Protein AF-A0A2M8DNY5-F1 (afdb_monomer)

Mean predicted aligned error: 6.66 Å

pLDDT: mean 87.11, std 13.42, range [46.22, 98.31]

Nearest PDB structures (foldseek):
  7e1v-assembly1_G  TM=2.608E-01  e=6.539E+00  Mycolicibacterium smegmatis MC2 51
  6adq-assembly1_S  TM=2.688E-01  e=8.959E+00  Mycolicibacterium smegmatis MC2 51

Radius of gyration: 17.66 Å; Cα contacts (8 Å, |Δi|>4): 107; chains: 1; bounding box: 60×26×45 Å

Solvent-accessible surface area (backbone atoms only — not comparable to full-atom values): 7025 Å² total; per-residue (Å²): 137,88,79,85,77,74,77,80,73,81,69,76,55,71,67,58,46,54,50,52,51,52,52,49,56,52,48,50,54,54,60,59,68,51,70,81,84,76,78,82,53,62,70,73,58,34,52,51,51,51,51,52,48,41,20,51,55,30,22,52,46,18,49,39,44,35,74,65,48,93,52,62,68,70,60,23,52,53,48,14,45,50,56,40,51,54,46,38,53,50,49,46,57,54,29,54,74,39,80,91,44,82,59,50,78,64,54,46,52,41,27,47,51,13,28,48,50,38,49,57,71,67,72,114

Sequence (124 aa):
MAKNSTKNQRRLPVLVKWLSLILWPALIFYLSSIPELKSGLPLFWDLIFRKLAHITEYLILFFLWFQVLDLPFKRRLVLAFIFSLLYAVSDEYHQSFIFGREGCLRDVGFDSLGILAGYFIMNK

Foldseek 3Di:
DDDPPPPPPVQDPLVVLVVCLVVLLVVVLVVLLDADPDPVDDPVVSVVVVLVVLLQSLLVQLVSQLSNDPDDLVVSLVVSLVVSLVSLVVSLVSSVPHPNDDSDPVSSVSNNNSSVVNSVVSVD

Secondary structure (DSSP, 8-state):
----------PPPHHHHHHHHHHHHHHHHHHHTSS----SS-HHHHHHHHHHHHHHHHHHHHHHHHHH--S-HHHHHHHHHHHHHHHHHHHHHHHTTSTT----HHHHHHHHHHHHHHHHHH--

Structure (mmCIF, N/CA/C/O backbone):
data_AF-A0A2M8DNY5-F1
#
_entry.id   AF-A0A2M8DNY5-F1
#
loop_
_atom_site.group_PDB
_atom_site.id
_atom_site.type_symbol
_atom_site.label_atom_id
_atom_site.label_alt_id
_atom_site.label_comp_id
_atom_site.label_asym_id
_atom_site.label_entity_id
_atom_site.label_seq_id
_atom_site.pdbx_PDB_ins_code
_atom_site.Cartn_x
_atom_site.Cartn_y
_atom_site.Cartn_z
_atom_site.occupancy
_atom_site.B_iso_or_equiv
_atom_site.auth_seq_id
_atom_site.auth_comp_id
_atom_site.auth_asym_id
_atom_site.auth_atom_id
_atom_site.pdbx_PDB_model_num
ATOM 1 N N . MET A 1 1 ? -44.064 11.854 19.612 1.00 46.22 1 MET A N 1
ATOM 2 C CA . MET A 1 1 ? -44.226 10.967 18.437 1.00 46.22 1 MET A CA 1
ATOM 3 C C . MET A 1 1 ? -42.926 10.979 17.646 1.00 46.22 1 MET A C 1
ATOM 5 O O . MET A 1 1 ? -42.513 12.033 17.185 1.00 46.22 1 MET A O 1
ATOM 9 N N . ALA A 1 2 ? -42.234 9.841 17.607 1.00 55.19 2 ALA A N 1
ATOM 10 C CA . ALA A 1 2 ? -40.884 9.695 17.075 1.00 55.19 2 ALA A CA 1
ATOM 11 C C . ALA A 1 2 ? -40.859 9.574 15.541 1.00 55.19 2 ALA A C 1
ATOM 13 O O . ALA A 1 2 ? -41.640 8.822 14.964 1.00 55.19 2 ALA A O 1
ATOM 14 N N . LYS A 1 3 ? -39.888 10.229 14.899 1.00 46.62 3 LYS A N 1
ATOM 15 C CA . LYS A 1 3 ? -39.341 9.811 13.601 1.00 46.62 3 LYS A CA 1
ATOM 16 C C . LYS A 1 3 ? -37.822 9.732 13.735 1.00 46.62 3 LYS A C 1
ATOM 18 O O . LYS A 1 3 ? -37.099 10.656 13.379 1.00 46.62 3 LYS A O 1
ATOM 23 N N . ASN A 1 4 ? -37.346 8.611 14.276 1.00 48.34 4 ASN A N 1
ATOM 24 C CA . ASN A 1 4 ? -35.947 8.218 14.148 1.00 48.34 4 ASN A CA 1
ATOM 25 C C . ASN A 1 4 ? -35.692 7.882 12.677 1.00 48.34 4 ASN A C 1
ATOM 27 O O . ASN A 1 4 ? -35.959 6.778 12.214 1.00 48.34 4 ASN A O 1
ATOM 31 N N . SER A 1 5 ? -35.200 8.874 11.941 1.00 52.31 5 SER A N 1
ATOM 32 C CA . SER A 1 5 ? -34.594 8.710 10.625 1.00 52.31 5 SER A CA 1
ATOM 33 C C . SER A 1 5 ? -33.337 7.849 10.779 1.00 52.31 5 SER A C 1
ATOM 35 O O . SER A 1 5 ? -32.226 8.358 10.952 1.00 52.31 5 SER A O 1
ATOM 37 N N . THR A 1 6 ? -33.500 6.531 10.719 1.00 52.62 6 THR A N 1
ATOM 38 C CA . THR A 1 6 ? -32.401 5.589 10.519 1.00 52.62 6 THR A CA 1
ATOM 39 C C . THR A 1 6 ? -31.791 5.878 9.150 1.00 52.62 6 THR A C 1
ATOM 41 O O . THR A 1 6 ? -32.255 5.368 8.129 1.00 52.62 6 THR A O 1
ATOM 44 N N . LYS A 1 7 ? -30.765 6.737 9.109 1.00 51.19 7 LYS A N 1
ATOM 45 C CA . LYS A 1 7 ? -29.858 6.832 7.963 1.00 51.19 7 LYS A CA 1
ATOM 46 C C . LYS A 1 7 ? -29.323 5.425 7.731 1.00 51.19 7 LYS A C 1
ATOM 48 O O . LYS A 1 7 ? -28.469 4.954 8.477 1.00 51.19 7 LYS A O 1
ATOM 53 N N . ASN A 1 8 ? -29.867 4.752 6.724 1.00 47.22 8 ASN A N 1
ATOM 54 C CA . ASN A 1 8 ? -29.409 3.457 6.257 1.00 47.22 8 ASN A CA 1
ATOM 55 C C . ASN A 1 8 ? -28.023 3.658 5.624 1.00 47.22 8 ASN A C 1
ATOM 57 O O . ASN A 1 8 ? -27.888 3.808 4.411 1.00 47.22 8 ASN A O 1
ATOM 61 N N . GLN A 1 9 ? -26.993 3.786 6.464 1.00 60.84 9 GLN A N 1
ATOM 62 C CA . GLN A 1 9 ? -25.606 3.760 6.027 1.00 60.84 9 GLN A CA 1
ATOM 63 C C . GLN A 1 9 ? -25.377 2.360 5.469 1.00 60.84 9 GLN A C 1
ATOM 65 O O . GLN A 1 9 ? -25.197 1.417 6.237 1.00 60.84 9 GLN A O 1
ATOM 70 N N . ARG A 1 10 ? -25.433 2.216 4.140 1.00 65.25 10 ARG A N 1
ATOM 71 C CA . ARG A 1 10 ? -25.117 0.964 3.449 1.00 65.25 10 ARG A CA 1
ATOM 72 C C . ARG A 1 10 ? -23.651 0.630 3.714 1.00 65.25 10 ARG A C 1
ATOM 74 O O . ARG A 1 10 ? -22.767 1.011 2.953 1.00 65.25 10 ARG A O 1
ATOM 81 N N . ARG A 1 11 ? -23.374 -0.029 4.839 1.00 74.69 11 ARG A N 1
ATOM 82 C CA . ARG A 1 11 ? -22.060 -0.601 5.112 1.00 74.69 11 ARG A CA 1
ATOM 83 C C . ARG A 1 11 ? -21.863 -1.717 4.097 1.00 74.69 11 ARG A C 1
ATOM 85 O O . ARG A 1 11 ? -22.718 -2.592 3.982 1.00 74.69 11 ARG A O 1
ATOM 92 N N . LEU A 1 12 ? -20.767 -1.659 3.343 1.00 77.75 12 LEU A N 1
ATOM 93 C CA . LEU A 1 12 ? -20.409 -2.744 2.435 1.00 77.75 12 LEU A CA 1
ATOM 94 C C . LEU A 1 12 ? -20.352 -4.066 3.220 1.00 77.75 12 LEU A C 1
ATOM 96 O O . LEU A 1 12 ? -19.832 -4.063 4.346 1.00 77.75 12 LEU A O 1
ATOM 100 N N . PRO A 1 13 ? -20.859 -5.178 2.654 1.00 88.31 13 PRO A N 1
ATOM 101 C CA . PRO A 1 13 ? -20.753 -6.485 3.285 1.00 88.31 13 PRO A CA 1
ATOM 102 C C . PRO A 1 13 ? -19.292 -6.808 3.599 1.00 88.31 13 PRO A C 1
ATOM 104 O O . PRO A 1 13 ? -18.402 -6.496 2.808 1.00 88.31 13 PRO A O 1
ATOM 107 N N . VAL A 1 14 ? -19.039 -7.463 4.735 1.00 89.00 14 VAL A N 1
ATOM 108 C CA . VAL A 1 14 ? -17.682 -7.856 5.158 1.00 89.00 14 VAL A CA 1
ATOM 109 C C . VAL A 1 14 ? -16.969 -8.631 4.047 1.00 89.00 14 VAL A C 1
ATOM 111 O O . VAL A 1 14 ? -15.831 -8.310 3.719 1.00 89.00 14 VAL A O 1
ATOM 114 N N . LEU A 1 15 ? -17.679 -9.558 3.395 1.00 91.06 15 LEU A N 1
ATOM 115 C CA . LEU A 1 15 ? -17.174 -10.326 2.258 1.00 91.06 15 LEU A CA 1
ATOM 116 C C . LEU A 1 15 ? -16.647 -9.435 1.123 1.00 91.06 15 LEU A C 1
ATOM 118 O O . LEU A 1 15 ? -15.573 -9.696 0.599 1.00 91.06 15 LEU A O 1
ATOM 122 N N . VAL A 1 16 ? -17.366 -8.363 0.776 1.00 92.62 16 VAL A N 1
ATOM 123 C CA . VAL A 1 16 ? -16.959 -7.452 -0.305 1.00 92.62 16 VAL A CA 1
ATOM 124 C C . VAL A 1 16 ? -15.643 -6.763 0.038 1.00 92.62 16 VAL A C 1
ATOM 126 O O . VAL A 1 16 ? -14.780 -6.658 -0.821 1.00 92.62 16 VAL A O 1
ATOM 129 N N . LYS A 1 17 ? -15.445 -6.355 1.296 1.00 92.00 17 LYS A N 1
ATOM 130 C CA . LYS A 1 17 ? -14.191 -5.716 1.720 1.00 92.00 17 LYS A CA 1
ATOM 131 C C . LYS A 1 17 ? -12.994 -6.655 1.596 1.00 92.00 17 LYS A C 1
ATOM 133 O O . LYS A 1 17 ? -11.951 -6.250 1.094 1.00 92.00 17 LYS A O 1
ATOM 138 N N . TRP A 1 18 ? -13.153 -7.899 2.045 1.00 93.12 18 TRP A N 1
ATOM 139 C CA . TRP A 1 18 ? -12.104 -8.913 1.937 1.00 93.12 18 TRP A CA 1
ATOM 140 C C . TRP A 1 18 ? -11.823 -9.282 0.482 1.00 93.12 18 TRP A C 1
ATOM 142 O O . TRP A 1 18 ? -10.663 -9.377 0.101 1.00 93.12 18 TRP A O 1
ATOM 152 N N . LEU A 1 19 ? -12.861 -9.409 -0.350 1.00 95.31 19 LEU A N 1
ATOM 153 C CA . LEU A 1 19 ? -12.692 -9.619 -1.787 1.00 95.31 19 LEU A CA 1
ATOM 154 C C . LEU A 1 19 ? -11.926 -8.462 -2.433 1.00 95.31 19 LEU A C 1
ATOM 156 O O . LEU A 1 19 ? -10.954 -8.714 -3.135 1.00 95.31 19 LEU A O 1
ATOM 160 N N . SER A 1 20 ? -12.294 -7.206 -2.160 1.00 95.44 20 SER A N 1
ATOM 161 C CA . SER A 1 20 ? -11.550 -6.040 -2.654 1.00 95.44 20 SER A CA 1
ATOM 162 C C . SER A 1 20 ? -10.084 -6.070 -2.217 1.00 95.44 20 SER A C 1
ATOM 164 O O . SER A 1 20 ? -9.206 -5.809 -3.034 1.00 95.44 20 SER A O 1
ATOM 166 N N . LEU A 1 21 ? -9.813 -6.423 -0.955 1.00 94.75 21 LEU A N 1
ATOM 167 C CA . LEU A 1 21 ? -8.452 -6.526 -0.427 1.00 94.75 21 LEU A CA 1
ATOM 168 C C . LEU A 1 21 ? -7.643 -7.656 -1.065 1.00 94.75 21 LEU A C 1
ATOM 170 O O . LEU A 1 21 ? -6.432 -7.555 -1.094 1.00 94.75 21 LEU A O 1
ATOM 174 N N . ILE A 1 22 ? -8.265 -8.728 -1.549 1.00 95.81 22 ILE A N 1
ATOM 175 C CA . ILE A 1 22 ? -7.544 -9.821 -2.217 1.00 95.81 22 ILE A CA 1
ATOM 176 C C . ILE A 1 22 ? -7.327 -9.491 -3.695 1.00 95.81 22 ILE A C 1
ATOM 178 O O . ILE A 1 22 ? -6.234 -9.677 -4.225 1.00 95.81 22 ILE A O 1
ATOM 182 N N . LEU A 1 23 ? -8.362 -8.975 -4.359 1.00 97.25 23 LEU A N 1
ATOM 183 C CA . LEU A 1 23 ? -8.331 -8.683 -5.789 1.00 97.25 23 LEU A CA 1
ATOM 184 C C . LEU A 1 23 ? -7.372 -7.541 -6.128 1.00 97.25 23 LEU A C 1
ATOM 186 O O . LEU A 1 23 ? -6.718 -7.594 -7.163 1.00 97.25 23 LEU A O 1
ATOM 190 N N . TRP A 1 24 ? -7.276 -6.518 -5.276 1.00 97.75 24 TRP A N 1
ATOM 191 C CA . TRP A 1 24 ? -6.456 -5.344 -5.575 1.00 97.75 24 TRP A CA 1
ATOM 192 C C . TRP A 1 24 ? -4.943 -5.619 -5.546 1.00 97.75 24 TRP A C 1
ATOM 194 O O . TRP A 1 24 ? -4.286 -5.333 -6.541 1.00 97.75 24 TRP A O 1
ATOM 204 N N . PRO A 1 25 ? -4.365 -6.243 -4.502 1.00 96.31 25 PRO A N 1
ATOM 205 C CA . PRO A 1 25 ? -2.983 -6.707 -4.548 1.00 96.31 25 PRO A CA 1
ATOM 206 C C . PRO A 1 25 ? -2.758 -7.713 -5.679 1.00 96.31 25 PRO A C 1
ATOM 208 O O . PRO A 1 25 ? -1.764 -7.622 -6.380 1.00 96.31 25 PRO A O 1
ATOM 211 N N . ALA A 1 26 ? -3.686 -8.643 -5.929 1.00 96.31 26 ALA A N 1
ATOM 212 C CA . ALA A 1 26 ? -3.535 -9.570 -7.054 1.00 96.31 26 ALA A CA 1
ATOM 213 C C . ALA A 1 26 ? -3.422 -8.835 -8.404 1.00 96.31 26 ALA A C 1
ATOM 215 O O . ALA A 1 26 ? -2.623 -9.229 -9.252 1.00 96.31 26 ALA A O 1
ATOM 216 N N . LEU A 1 27 ? -4.181 -7.749 -8.585 1.00 96.06 27 LEU A N 1
ATOM 217 C CA . LEU A 1 27 ? -4.076 -6.875 -9.751 1.00 96.06 27 LEU A CA 1
ATOM 218 C C . LEU A 1 27 ? -2.711 -6.177 -9.816 1.00 96.06 27 LEU A C 1
ATOM 220 O O . LEU A 1 27 ? -2.084 -6.231 -10.870 1.00 96.06 27 LEU A O 1
ATOM 224 N N . ILE A 1 28 ? -2.247 -5.571 -8.716 1.00 94.75 28 ILE A N 1
ATOM 225 C CA . ILE A 1 28 ? -0.925 -4.918 -8.652 1.00 94.75 28 ILE A CA 1
ATOM 226 C C . ILE A 1 28 ? 0.163 -5.926 -9.035 1.00 94.75 28 ILE A C 1
ATOM 228 O O . ILE A 1 28 ? 0.908 -5.693 -9.978 1.00 94.75 28 ILE A O 1
ATOM 232 N N . PHE A 1 29 ? 0.178 -7.096 -8.396 1.00 93.31 29 PHE A N 1
ATOM 233 C CA . PHE A 1 29 ? 1.142 -8.161 -8.672 1.00 93.31 29 PHE A CA 1
ATOM 234 C C . PHE A 1 29 ? 1.143 -8.592 -10.146 1.00 93.31 29 PHE A C 1
ATOM 236 O O . PHE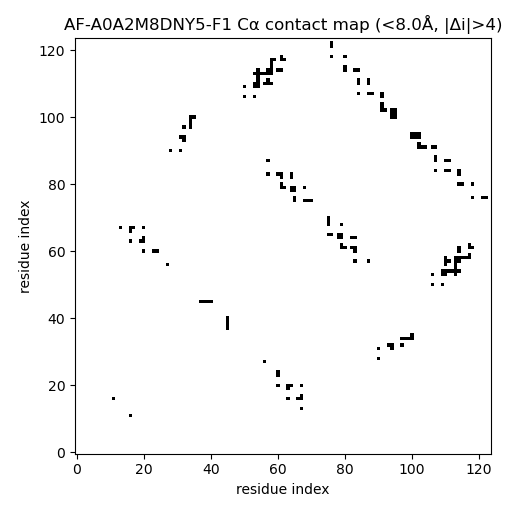 A 1 29 ? 2.199 -8.761 -10.759 1.00 93.31 29 PHE A O 1
ATOM 243 N N . TYR A 1 30 ? -0.044 -8.766 -10.735 1.00 93.12 30 TYR A N 1
ATOM 244 C CA . TYR A 1 30 ? -0.182 -9.122 -12.145 1.00 93.12 30 TYR A CA 1
ATOM 245 C C . TYR A 1 30 ? 0.381 -8.032 -13.066 1.00 93.12 30 TYR A C 1
ATOM 247 O O . TYR A 1 30 ? 1.152 -8.345 -13.969 1.00 93.12 30 TYR A O 1
ATOM 255 N N . LEU A 1 31 ? 0.047 -6.760 -12.830 1.00 91.19 31 LEU A N 1
ATOM 256 C CA . LEU A 1 31 ? 0.571 -5.639 -13.619 1.00 91.19 31 LEU A CA 1
ATOM 257 C C . LEU A 1 31 ? 2.090 -5.501 -13.460 1.00 91.19 31 LEU A C 1
ATOM 259 O O . LEU A 1 31 ? 2.804 -5.296 -14.445 1.00 91.19 31 LEU A O 1
ATOM 263 N N . SER A 1 32 ? 2.596 -5.693 -12.244 1.00 88.50 32 SER A N 1
ATOM 264 C CA . SER A 1 32 ? 4.024 -5.698 -11.937 1.00 88.50 32 SER A CA 1
ATOM 265 C C . SER A 1 32 ? 4.768 -6.854 -12.604 1.00 88.50 32 SER A C 1
ATOM 267 O O . SER A 1 32 ? 5.934 -6.685 -12.950 1.00 88.50 32 SER A O 1
ATOM 269 N N . SER A 1 33 ? 4.092 -7.978 -12.880 1.00 89.12 33 SER A N 1
ATOM 270 C CA . SER A 1 33 ? 4.647 -9.136 -13.604 1.00 89.12 33 SER A CA 1
ATOM 271 C C . SER A 1 33 ? 4.941 -8.862 -15.085 1.00 89.12 33 SER A C 1
ATOM 273 O O . SER A 1 33 ? 5.661 -9.634 -15.719 1.00 89.12 33 SER A O 1
ATOM 275 N N . ILE A 1 34 ? 4.386 -7.795 -15.667 1.00 87.19 34 ILE A N 1
ATOM 276 C CA . ILE A 1 34 ? 4.521 -7.502 -17.098 1.00 87.19 34 ILE A CA 1
ATOM 277 C C . ILE A 1 34 ? 5.789 -6.655 -17.332 1.00 87.19 34 ILE A C 1
ATOM 279 O O . ILE A 1 34 ? 5.892 -5.547 -16.793 1.00 87.19 34 ILE A O 1
ATOM 283 N N . PRO A 1 35 ? 6.769 -7.119 -18.132 1.00 75.19 35 PRO A N 1
ATOM 284 C CA . PRO A 1 35 ? 7.916 -6.304 -18.529 1.00 75.19 35 PRO A CA 1
ATOM 285 C C . PRO A 1 35 ? 7.472 -5.189 -19.488 1.00 75.19 35 PRO A C 1
ATOM 287 O O . PRO A 1 35 ? 6.753 -5.454 -20.446 1.00 75.19 35 PRO A O 1
ATOM 290 N N . GLU A 1 36 ? 7.913 -3.950 -19.244 1.00 67.69 36 GLU A N 1
ATOM 291 C CA . GLU A 1 36 ? 7.673 -2.777 -20.107 1.00 67.69 36 GLU A CA 1
ATOM 292 C C . GLU A 1 36 ? 6.210 -2.554 -20.547 1.00 67.69 36 GLU A C 1
ATOM 294 O O . GLU A 1 36 ? 5.854 -2.700 -21.719 1.00 67.69 36 GLU A O 1
ATOM 299 N N . LEU A 1 37 ? 5.362 -2.083 -19.628 1.00 65.44 37 LEU A N 1
ATOM 300 C CA . LEU A 1 37 ? 4.048 -1.550 -19.992 1.00 65.44 37 LEU A CA 1
ATOM 301 C C . LEU A 1 37 ? 4.218 -0.226 -20.773 1.00 65.44 37 LEU A C 1
ATOM 303 O O . LEU A 1 37 ? 4.251 0.851 -20.183 1.00 65.44 37 LEU A O 1
ATOM 307 N N . LYS A 1 38 ? 4.384 -0.293 -22.100 1.00 68.44 38 LYS A N 1
ATOM 308 C CA . LYS A 1 38 ? 4.519 0.903 -22.950 1.00 68.44 38 LYS A CA 1
ATOM 309 C C . LY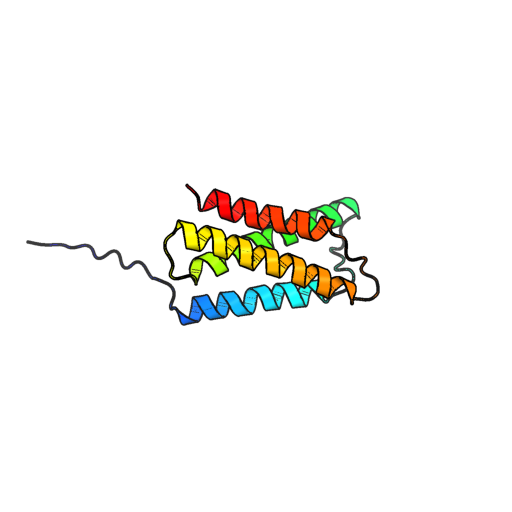S A 1 38 ? 3.159 1.571 -23.100 1.00 68.44 38 LYS A C 1
ATOM 311 O O . LYS A 1 38 ? 2.284 1.048 -23.785 1.00 68.44 38 LYS A O 1
ATOM 316 N N . SER A 1 39 ? 2.995 2.754 -22.512 1.00 72.62 39 SER A N 1
ATOM 317 C CA . SER A 1 39 ? 1.764 3.552 -22.645 1.00 72.62 39 SER A CA 1
ATOM 318 C C . SER A 1 39 ? 1.571 4.165 -24.041 1.00 72.62 39 SER A C 1
ATOM 320 O O . SER A 1 39 ? 0.538 4.770 -24.316 1.00 72.62 39 SER A O 1
ATOM 322 N N . GLY A 1 40 ? 2.570 4.040 -24.926 1.00 78.62 40 GLY A N 1
ATOM 323 C CA . GLY A 1 40 ? 2.598 4.703 -26.233 1.00 78.62 40 GLY A CA 1
ATOM 324 C C . GLY A 1 40 ? 2.937 6.198 -26.160 1.00 78.62 40 GLY A C 1
ATOM 325 O O . GLY A 1 40 ? 2.950 6.871 -27.189 1.00 78.62 40 GLY A O 1
ATOM 326 N N . LEU A 1 41 ? 3.224 6.723 -24.963 1.00 84.31 41 LEU A N 1
ATOM 327 C CA . LEU A 1 41 ? 3.632 8.108 -24.741 1.00 84.31 41 LEU A CA 1
ATOM 328 C C . LEU A 1 41 ? 5.141 8.308 -24.971 1.00 84.31 41 LEU A C 1
ATOM 330 O O . LEU A 1 41 ? 5.921 7.355 -24.886 1.00 84.31 41 LEU A O 1
ATOM 334 N N . PRO A 1 42 ? 5.593 9.558 -25.201 1.00 89.50 42 PRO A N 1
ATOM 335 C CA . PRO A 1 42 ? 7.012 9.892 -25.131 1.00 89.50 42 PRO A CA 1
ATOM 336 C C . PRO A 1 42 ? 7.600 9.501 -23.770 1.00 89.50 42 PRO A C 1
ATOM 338 O O . PRO A 1 42 ? 6.935 9.665 -22.747 1.00 89.50 42 PRO A O 1
ATOM 341 N N . LEU A 1 43 ? 8.865 9.061 -23.750 1.00 85.31 43 LEU A N 1
ATOM 342 C CA . LEU A 1 43 ? 9.548 8.496 -22.574 1.00 85.31 43 LEU A CA 1
ATOM 343 C C . LEU A 1 43 ? 9.309 9.280 -21.272 1.00 85.31 43 LEU A C 1
ATOM 345 O O . LEU A 1 43 ? 9.007 8.696 -20.239 1.00 85.31 43 LEU A O 1
ATOM 349 N N . PHE A 1 44 ? 9.414 10.610 -21.319 1.00 87.38 44 PHE A N 1
ATOM 350 C CA . PHE A 1 44 ? 9.204 11.464 -20.147 1.00 87.38 44 PHE A CA 1
ATOM 351 C C . PHE A 1 44 ? 7.783 11.349 -19.567 1.00 87.38 44 PHE A C 1
ATOM 353 O O . PHE A 1 44 ? 7.610 11.232 -18.355 1.00 87.38 44 PHE A O 1
ATOM 360 N N . TRP A 1 45 ? 6.768 11.352 -20.431 1.00 88.25 45 TRP A N 1
ATOM 361 C CA . TRP A 1 45 ? 5.367 11.246 -2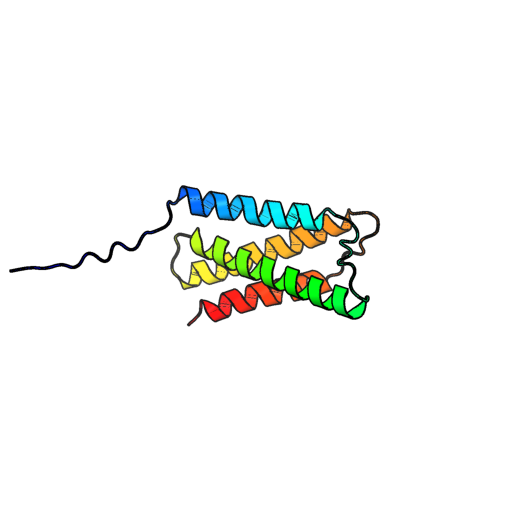0.027 1.00 88.25 45 TRP A CA 1
ATOM 362 C C . TRP A 1 45 ? 4.999 9.831 -19.587 1.00 88.25 45 TRP A C 1
ATOM 364 O O . TRP A 1 45 ? 4.242 9.684 -18.630 1.00 88.25 45 TRP A O 1
ATOM 374 N N . ASP A 1 46 ? 5.575 8.807 -20.221 1.00 86.31 46 ASP A N 1
ATOM 375 C CA . ASP A 1 46 ? 5.427 7.410 -19.794 1.00 86.31 46 ASP A CA 1
ATOM 376 C C . ASP A 1 46 ? 5.948 7.212 -18.362 1.00 86.31 46 ASP A C 1
ATOM 378 O O . ASP A 1 46 ? 5.247 6.664 -17.510 1.00 86.31 46 ASP A O 1
ATOM 382 N N . LEU A 1 47 ? 7.127 7.762 -18.052 1.00 83.81 47 LEU A N 1
ATOM 383 C CA . LEU A 1 47 ? 7.699 7.706 -16.706 1.00 83.81 47 LEU A CA 1
ATOM 384 C C . LEU A 1 47 ? 6.794 8.380 -15.669 1.00 83.81 47 LEU A C 1
ATOM 386 O O . LEU A 1 47 ? 6.529 7.786 -14.625 1.00 83.81 47 LEU A O 1
ATOM 390 N N . ILE A 1 48 ? 6.291 9.587 -15.949 1.00 88.38 48 ILE A N 1
ATOM 391 C CA . ILE A 1 48 ? 5.370 10.290 -15.038 1.00 88.38 48 ILE A CA 1
ATOM 392 C C . ILE A 1 48 ? 4.097 9.473 -14.823 1.00 88.38 48 ILE A C 1
ATOM 394 O O . ILE A 1 48 ? 3.679 9.281 -13.681 1.00 88.38 48 ILE A O 1
ATOM 398 N N . PHE A 1 49 ? 3.494 8.978 -15.905 1.00 89.00 49 PHE A N 1
ATOM 399 C CA . PHE A 1 49 ? 2.261 8.202 -15.838 1.00 89.00 49 PHE A CA 1
ATOM 400 C C . PHE A 1 49 ? 2.436 6.955 -14.970 1.00 89.00 49 PHE A C 1
ATOM 402 O O . PHE A 1 49 ? 1.629 6.709 -14.075 1.00 89.00 49 PHE A O 1
ATOM 409 N N . ARG A 1 50 ? 3.539 6.224 -15.157 1.00 86.31 50 ARG A N 1
ATOM 410 C CA . ARG A 1 50 ? 3.868 5.052 -14.339 1.00 86.31 50 ARG A CA 1
ATOM 411 C C . ARG A 1 50 ? 4.025 5.413 -12.864 1.00 86.31 50 ARG A C 1
ATOM 413 O O . ARG A 1 50 ? 3.432 4.748 -12.023 1.00 86.31 50 ARG A O 1
ATOM 420 N N . LYS A 1 51 ? 4.745 6.489 -12.525 1.00 88.56 51 LYS A N 1
ATOM 421 C CA . LYS A 1 51 ? 4.883 6.914 -11.116 1.00 88.56 51 LYS A CA 1
ATOM 422 C C . LYS A 1 51 ? 3.543 7.286 -10.482 1.00 88.56 51 LYS A C 1
ATOM 424 O O . LYS A 1 51 ? 3.311 6.958 -9.323 1.00 88.56 51 LYS A O 1
ATOM 429 N N . LEU A 1 52 ? 2.654 7.940 -11.227 1.00 91.69 52 LEU A N 1
ATOM 430 C CA . LEU A 1 52 ? 1.310 8.264 -10.743 1.00 91.69 52 LEU A CA 1
ATOM 431 C C . LEU A 1 52 ? 0.435 7.018 -10.563 1.00 91.69 52 LEU A C 1
ATOM 433 O O . LEU A 1 52 ? -0.336 6.968 -9.603 1.00 91.69 52 LEU A O 1
ATOM 437 N N . ALA A 1 53 ? 0.559 6.022 -11.443 1.00 91.50 53 ALA A N 1
ATOM 438 C CA . ALA A 1 53 ? -0.132 4.743 -11.300 1.00 91.50 53 ALA A CA 1
ATOM 439 C C . ALA A 1 53 ? 0.277 4.048 -9.993 1.00 91.50 53 ALA A C 1
ATOM 441 O O . ALA A 1 53 ? -0.590 3.799 -9.161 1.00 91.50 53 ALA A O 1
ATOM 442 N N . HIS A 1 54 ? 1.582 3.901 -9.751 1.00 91.94 54 HIS A N 1
ATOM 443 C CA . HIS A 1 54 ? 2.141 3.362 -8.506 1.00 91.94 54 HIS A CA 1
ATOM 444 C C . HIS A 1 54 ? 1.623 4.104 -7.259 1.00 91.94 54 HIS A C 1
ATOM 446 O O . HIS A 1 54 ? 1.013 3.512 -6.369 1.00 91.94 54 HIS A O 1
ATOM 452 N N . ILE A 1 55 ? 1.728 5.438 -7.223 1.00 94.88 55 ILE A N 1
ATOM 453 C CA . ILE A 1 55 ? 1.182 6.241 -6.110 1.00 94.88 55 ILE A CA 1
ATOM 454 C C . ILE A 1 55 ? -0.313 5.941 -5.885 1.00 94.88 55 ILE A C 1
ATOM 456 O O . ILE A 1 55 ? -0.764 5.824 -4.744 1.00 94.88 55 ILE A O 1
ATOM 460 N N . THR A 1 56 ? -1.092 5.811 -6.959 1.00 96.19 56 THR A N 1
ATOM 461 C CA . THR A 1 56 ? -2.540 5.568 -6.885 1.00 96.19 56 THR A CA 1
ATOM 462 C C . THR A 1 56 ? -2.865 4.150 -6.409 1.00 96.19 56 THR A C 1
ATOM 464 O O . THR A 1 56 ? -3.742 3.972 -5.560 1.00 96.19 56 THR A O 1
ATOM 467 N N . GLU A 1 57 ? -2.154 3.142 -6.909 1.00 95.94 57 GLU A N 1
ATOM 468 C CA . GLU A 1 57 ? -2.312 1.732 -6.540 1.00 95.94 57 GLU A CA 1
ATOM 469 C C . GLU A 1 57 ? -2.115 1.525 -5.040 1.00 95.94 57 GLU A C 1
ATOM 471 O O . GLU A 1 57 ? -2.968 0.923 -4.375 1.00 95.94 57 GLU A O 1
ATOM 476 N N . TYR A 1 58 ? -1.042 2.097 -4.495 1.00 97.31 58 TYR A N 1
ATOM 477 C CA . TYR A 1 58 ? -0.692 1.966 -3.085 1.00 97.31 58 TYR A CA 1
ATOM 478 C C . TYR A 1 58 ? -1.526 2.860 -2.162 1.00 97.31 58 TYR A C 1
ATOM 480 O O . TYR A 1 58 ? -1.801 2.479 -1.021 1.00 97.31 58 TYR A O 1
ATOM 488 N N . LEU A 1 59 ? -2.021 4.000 -2.655 1.00 97.75 59 LEU A N 1
ATOM 489 C CA . LEU A 1 59 ? -3.045 4.789 -1.965 1.00 97.75 59 LEU A CA 1
ATOM 490 C C . LEU A 1 59 ? -4.337 3.977 -1.777 1.00 97.75 59 LEU A C 1
ATOM 492 O O . LEU A 1 59 ? -4.899 3.934 -0.679 1.00 97.75 59 LEU A O 1
ATOM 496 N N . ILE A 1 60 ? -4.810 3.310 -2.835 1.00 97.94 60 ILE A N 1
ATOM 497 C CA . ILE A 1 60 ? -6.009 2.462 -2.776 1.00 97.94 60 ILE A CA 1
ATOM 498 C C . ILE A 1 60 ? -5.765 1.267 -1.854 1.00 97.94 60 ILE A C 1
ATOM 500 O O . ILE A 1 60 ? -6.609 0.978 -1.001 1.00 97.94 60 ILE A O 1
ATOM 504 N N . LEU A 1 61 ? -4.603 0.619 -1.956 1.00 98.12 61 LEU A N 1
ATOM 505 C CA . LEU A 1 61 ? -4.232 -0.497 -1.088 1.00 98.12 61 LEU A CA 1
ATOM 506 C C . LEU A 1 61 ? -4.262 -0.106 0.397 1.00 98.12 61 LEU A C 1
ATOM 508 O O . LEU A 1 61 ? -4.839 -0.835 1.209 1.00 98.12 61 LEU A O 1
ATOM 512 N N . PHE A 1 62 ? -3.738 1.073 0.747 1.00 98.31 62 PHE A N 1
ATOM 513 C CA . PHE A 1 62 ? -3.827 1.610 2.105 1.00 98.31 62 PHE A CA 1
ATOM 514 C C . PHE A 1 62 ? -5.280 1.731 2.577 1.00 98.31 62 PHE A C 1
ATOM 516 O O . PHE A 1 62 ? -5.615 1.286 3.679 1.00 98.31 62 PHE A O 1
ATOM 523 N N . PHE A 1 63 ? -6.172 2.292 1.755 1.00 97.62 63 PHE A N 1
ATOM 524 C CA . PHE A 1 63 ? -7.586 2.408 2.115 1.00 97.62 63 PHE A CA 1
ATOM 525 C C . PHE A 1 63 ? -8.268 1.050 2.268 1.00 97.62 63 PHE A C 1
ATOM 527 O O . PHE A 1 63 ? -9.114 0.904 3.151 1.00 97.62 63 PHE A O 1
ATOM 534 N N . LEU A 1 64 ? -7.918 0.057 1.452 1.00 97.44 64 LEU A N 1
ATOM 535 C CA . LEU A 1 64 ? -8.472 -1.293 1.556 1.00 97.44 64 LEU A CA 1
ATOM 536 C C . LEU A 1 64 ? -8.037 -1.973 2.854 1.00 97.44 64 LEU A C 1
ATOM 538 O O . LEU A 1 64 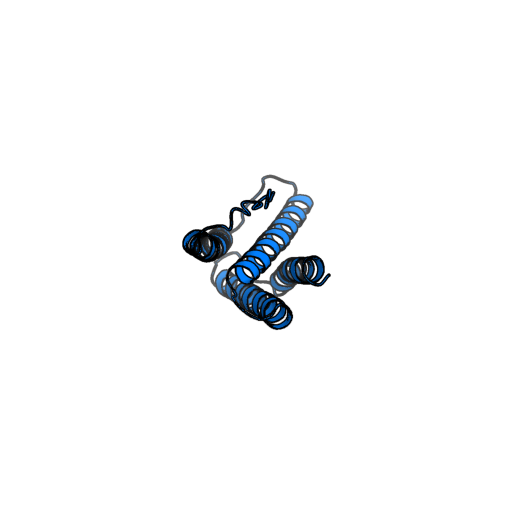? -8.896 -2.460 3.595 1.00 97.44 64 LEU A O 1
ATOM 542 N N . TRP A 1 65 ? -6.743 -1.919 3.187 1.00 97.94 65 TRP A N 1
ATOM 543 C CA . TRP A 1 65 ? -6.237 -2.390 4.477 1.00 97.94 65 TRP A CA 1
ATOM 544 C C . TRP A 1 65 ? -6.901 -1.671 5.635 1.00 97.94 65 TRP A C 1
ATOM 546 O O . TRP A 1 65 ? -7.347 -2.308 6.588 1.00 97.94 65 TRP A O 1
ATOM 556 N N . PHE A 1 66 ? -7.035 -0.348 5.539 1.00 96.38 66 PHE A N 1
ATOM 557 C CA . PHE A 1 66 ? -7.788 0.400 6.523 1.00 96.38 66 PHE A CA 1
ATOM 558 C C . PHE A 1 66 ? -9.195 -0.195 6.613 1.00 96.38 66 PHE A C 1
ATOM 560 O O . PHE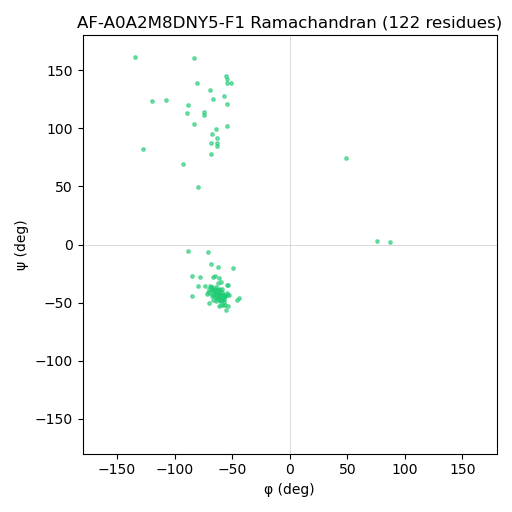 A 1 66 ? -9.571 -0.666 7.673 1.00 96.38 66 PHE A O 1
ATOM 567 N N . GLN A 1 67 ? -9.973 -0.294 5.537 1.00 94.50 67 GLN A N 1
ATOM 568 C CA . GLN A 1 67 ? -11.374 -0.745 5.550 1.00 94.50 67 GLN A CA 1
ATOM 569 C C . GLN A 1 67 ? -11.656 -2.105 6.215 1.00 94.50 67 GLN A C 1
ATOM 571 O O . GLN A 1 67 ? -12.728 -2.232 6.831 1.00 94.50 67 GLN A O 1
ATOM 576 N N . VAL A 1 68 ? -10.744 -3.076 6.104 1.00 95.12 68 VAL A N 1
ATOM 577 C CA . VAL A 1 68 ? -10.904 -4.429 6.675 1.00 95.12 68 VAL A CA 1
ATOM 578 C C . VAL A 1 68 ? -10.477 -4.549 8.137 1.00 95.12 68 VAL A C 1
ATOM 580 O O . VAL A 1 68 ? -11.008 -5.398 8.848 1.00 95.12 68 VAL A O 1
ATOM 583 N N . LEU A 1 69 ? -9.551 -3.708 8.602 1.00 94.56 69 LEU A N 1
ATOM 584 C CA . LEU A 1 69 ? -9.001 -3.805 9.950 1.00 94.56 69 LEU A CA 1
ATOM 585 C C . LEU A 1 69 ? -10.012 -3.308 10.990 1.00 94.56 69 LEU A C 1
ATOM 587 O O . LEU A 1 69 ? -10.329 -2.116 11.053 1.00 94.56 69 LEU A O 1
ATOM 591 N N . ASP A 1 70 ? -10.480 -4.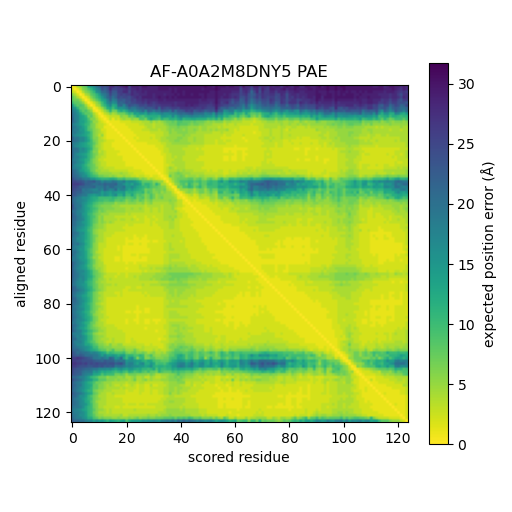226 11.835 1.00 93.50 70 ASP A N 1
ATOM 592 C CA . ASP A 1 70 ? -11.390 -3.940 12.946 1.00 93.50 70 ASP A CA 1
ATOM 593 C C . ASP A 1 70 ? -10.608 -3.673 14.239 1.00 93.50 70 ASP A C 1
ATOM 595 O O . ASP A 1 70 ? -10.538 -4.482 15.162 1.00 93.50 70 ASP A O 1
ATOM 599 N N . LEU A 1 71 ? -9.907 -2.538 14.253 1.00 95.56 71 LEU A N 1
ATOM 600 C CA . LEU A 1 71 ? -9.025 -2.116 15.339 1.00 95.56 71 LEU A CA 1
ATOM 601 C C . LEU A 1 71 ? -9.261 -0.641 15.688 1.00 95.56 71 LEU A C 1
ATOM 603 O O . LEU A 1 71 ? -9.772 0.118 14.856 1.00 95.56 71 LEU A O 1
ATOM 607 N N . PRO A 1 72 ? -8.834 -0.190 16.887 1.00 96.81 72 PRO A N 1
ATOM 608 C CA . PRO A 1 72 ? -8.848 1.224 17.236 1.00 96.81 72 PRO A CA 1
ATOM 609 C C . PRO A 1 72 ? -8.173 2.070 16.156 1.00 96.81 72 PRO A C 1
ATOM 611 O O . PRO A 1 72 ? -7.117 1.699 15.643 1.00 96.81 72 PRO A O 1
ATOM 614 N N . PHE A 1 73 ? -8.757 3.227 15.851 1.00 95.06 73 PHE A N 1
ATOM 615 C CA . PHE A 1 73 ? -8.403 4.066 14.704 1.00 95.06 73 PHE A CA 1
ATOM 616 C C . PHE A 1 73 ? -6.892 4.276 14.499 1.00 95.06 73 PHE A C 1
ATOM 618 O O . PHE A 1 73 ? -6.378 4.046 13.408 1.00 95.06 73 PHE A O 1
ATOM 625 N N . LYS A 1 74 ? -6.151 4.624 15.561 1.00 95.19 74 LYS A N 1
ATOM 626 C CA . LYS A 1 74 ? -4.690 4.806 15.486 1.00 95.19 74 LYS A CA 1
ATOM 627 C C . LYS A 1 74 ? -3.944 3.516 15.127 1.00 95.19 74 LYS A C 1
ATOM 629 O O . LYS A 1 74 ? -3.045 3.541 14.296 1.00 95.19 74 LYS A O 1
ATOM 634 N N . ARG A 1 75 ? -4.326 2.378 15.721 1.00 96.25 75 ARG A N 1
ATOM 635 C CA . ARG A 1 75 ? -3.722 1.068 15.406 1.00 96.25 75 ARG A CA 1
ATOM 636 C C . ARG A 1 75 ? -4.036 0.656 13.972 1.00 96.25 75 ARG A C 1
ATOM 638 O O . ARG A 1 75 ? -3.168 0.148 13.277 1.00 96.25 75 ARG A O 1
ATOM 645 N N . ARG A 1 76 ? -5.263 0.923 13.531 1.00 96.12 76 ARG A N 1
ATOM 646 C CA . ARG A 1 76 ? -5.739 0.684 12.170 1.00 96.12 76 ARG A CA 1
ATOM 647 C C . ARG A 1 76 ? -4.941 1.475 11.129 1.00 96.12 76 ARG A C 1
ATOM 649 O O . ARG A 1 76 ? -4.518 0.886 10.144 1.00 96.12 76 ARG A O 1
ATOM 656 N N . LEU A 1 77 ? -4.692 2.766 11.373 1.00 96.88 77 LEU A N 1
ATOM 657 C CA . LEU A 1 77 ? -3.834 3.610 10.529 1.00 96.88 77 LEU A CA 1
ATOM 658 C C . LEU A 1 77 ? -2.416 3.043 10.406 1.00 96.88 77 LEU A C 1
ATOM 660 O O . LEU A 1 77 ? -1.917 2.868 9.298 1.00 96.88 77 LEU A O 1
ATOM 664 N N . VAL A 1 78 ? -1.783 2.740 11.544 1.00 97.56 78 VAL A N 1
ATOM 665 C CA . VAL A 1 78 ? -0.402 2.235 11.585 1.00 97.56 78 VAL A CA 1
ATOM 666 C C . VAL A 1 78 ? -0.289 0.880 10.890 1.00 97.56 78 VAL A C 1
ATOM 668 O O . VAL A 1 78 ? 0.618 0.678 10.092 1.00 97.56 78 VAL A O 1
ATOM 671 N N . LEU A 1 79 ? -1.219 -0.043 11.137 1.00 98.00 79 LEU A N 1
ATOM 672 C CA . LEU A 1 79 ? -1.182 -1.359 10.500 1.00 98.00 79 LEU A CA 1
ATOM 673 C C . LEU A 1 79 ? -1.494 -1.297 9.004 1.00 98.00 79 LEU A C 1
ATOM 675 O O . LEU A 1 79 ? -0.832 -1.985 8.237 1.00 98.00 79 LEU A O 1
ATOM 679 N N . ALA A 1 80 ? -2.430 -0.449 8.566 1.00 97.75 80 ALA A N 1
ATOM 680 C CA . ALA A 1 80 ? -2.676 -0.246 7.138 1.00 97.75 80 ALA A CA 1
ATOM 681 C C . ALA A 1 80 ? -1.440 0.316 6.420 1.00 97.75 80 ALA A C 1
ATOM 683 O O . ALA A 1 80 ? -1.118 -0.123 5.316 1.00 97.75 80 ALA A O 1
ATOM 684 N N . PHE A 1 81 ? -0.716 1.232 7.072 1.00 98.06 81 PHE A N 1
ATOM 685 C CA . PHE A 1 81 ? 0.561 1.742 6.580 1.00 98.06 81 PHE A CA 1
ATOM 686 C C . PHE A 1 81 ? 1.597 0.618 6.463 1.00 98.06 81 PHE A C 1
ATOM 688 O O . PHE A 1 81 ? 2.154 0.410 5.389 1.00 98.06 81 PHE A O 1
ATOM 695 N N . ILE A 1 82 ? 1.810 -0.144 7.542 1.00 98.19 82 ILE A N 1
ATOM 696 C CA . ILE A 1 82 ? 2.798 -1.231 7.585 1.00 98.19 82 ILE A CA 1
ATOM 697 C C . ILE A 1 82 ? 2.489 -2.300 6.535 1.00 98.19 82 ILE A C 1
ATOM 699 O O . ILE A 1 82 ? 3.382 -2.677 5.786 1.00 98.19 82 ILE A O 1
ATOM 703 N N . PHE A 1 83 ? 1.245 -2.775 6.439 1.00 98.19 83 PHE A N 1
ATOM 704 C CA . PHE A 1 83 ? 0.892 -3.816 5.472 1.00 98.19 83 PHE A CA 1
ATOM 705 C C . PHE A 1 83 ? 1.034 -3.347 4.026 1.00 98.19 83 PHE A C 1
ATOM 707 O O . PHE A 1 83 ? 1.517 -4.108 3.193 1.00 98.19 83 PHE A O 1
ATOM 714 N N . SER A 1 84 ? 0.680 -2.095 3.730 1.00 98.00 84 SER A N 1
ATOM 715 C CA . SER A 1 84 ? 0.875 -1.537 2.387 1.00 98.00 84 SER A CA 1
ATOM 716 C C . SER A 1 84 ? 2.361 -1.382 2.055 1.00 98.00 84 SER A C 1
ATOM 718 O O . SER A 1 84 ? 2.766 -1.680 0.937 1.00 98.00 84 SER A O 1
ATOM 720 N N . LEU A 1 85 ? 3.186 -0.975 3.027 1.00 97.38 85 LEU A N 1
ATOM 721 C CA . LEU A 1 85 ? 4.628 -0.807 2.832 1.00 97.38 85 LEU A CA 1
ATOM 722 C C . LEU A 1 85 ? 5.336 -2.154 2.650 1.00 97.38 85 LEU A C 1
ATOM 724 O O . LEU A 1 85 ? 6.183 -2.293 1.774 1.00 97.38 85 LEU A O 1
ATOM 728 N N . LEU A 1 86 ? 4.964 -3.163 3.441 1.00 97.31 86 LEU A N 1
ATOM 729 C CA . LEU A 1 86 ? 5.459 -4.530 3.266 1.00 97.31 86 LEU A CA 1
ATOM 730 C C . LEU A 1 86 ? 5.079 -5.085 1.893 1.00 97.31 86 LEU A C 1
ATOM 732 O O . LEU A 1 86 ? 5.890 -5.763 1.264 1.00 97.31 86 LEU A O 1
ATOM 736 N N . TYR A 1 87 ? 3.869 -4.777 1.422 1.00 97.00 87 TYR A N 1
ATOM 737 C CA . TYR A 1 87 ? 3.443 -5.154 0.083 1.00 97.00 87 TYR A CA 1
ATOM 738 C C . TYR A 1 87 ? 4.287 -4.463 -0.998 1.00 97.00 87 TYR A C 1
ATOM 740 O O . TYR A 1 87 ? 4.747 -5.147 -1.901 1.00 97.00 87 TYR A O 1
ATOM 748 N N . ALA A 1 88 ? 4.587 -3.167 -0.852 1.00 95.44 88 ALA A N 1
ATOM 749 C CA . ALA A 1 88 ? 5.446 -2.424 -1.785 1.00 95.44 88 ALA A CA 1
ATOM 750 C C . ALA A 1 88 ? 6.844 -3.036 -1.908 1.00 95.44 88 ALA A C 1
ATOM 752 O O . ALA A 1 88 ? 7.342 -3.286 -3.002 1.00 95.44 88 ALA A O 1
ATOM 753 N N . VAL A 1 89 ? 7.458 -3.361 -0.768 1.00 94.31 89 VAL A N 1
ATOM 754 C CA . VAL A 1 89 ? 8.761 -4.040 -0.740 1.00 94.31 89 VAL A CA 1
ATOM 755 C C . VAL A 1 89 ? 8.677 -5.429 -1.381 1.00 94.31 89 VAL A C 1
ATOM 757 O O . VAL A 1 89 ? 9.597 -5.836 -2.086 1.00 94.31 89 VAL A O 1
ATOM 760 N N . SER A 1 90 ? 7.582 -6.158 -1.148 1.00 94.31 90 SER A N 1
ATOM 761 C CA . SER A 1 90 ? 7.376 -7.491 -1.726 1.00 94.31 90 SER A CA 1
ATOM 762 C C . SER A 1 90 ? 7.182 -7.440 -3.241 1.00 94.31 90 SER A C 1
ATOM 764 O O . SER A 1 90 ? 7.697 -8.311 -3.939 1.00 94.31 90 SER A O 1
ATOM 766 N N . ASP A 1 91 ? 6.471 -6.434 -3.752 1.00 91.62 91 ASP A N 1
ATOM 767 C CA . ASP A 1 91 ? 6.275 -6.233 -5.187 1.00 91.62 91 ASP A CA 1
ATOM 768 C C . ASP A 1 91 ? 7.590 -5.875 -5.883 1.00 91.62 91 ASP A C 1
ATOM 770 O O . ASP A 1 91 ? 7.932 -6.479 -6.894 1.00 91.62 91 ASP A O 1
ATOM 774 N N . GLU A 1 92 ? 8.390 -4.987 -5.294 1.00 90.81 92 GLU A N 1
ATOM 775 C CA . GLU A 1 92 ? 9.717 -4.641 -5.809 1.00 90.81 92 GLU A CA 1
ATOM 776 C C . GLU A 1 92 ? 10.661 -5.852 -5.830 1.00 90.81 92 GLU A C 1
ATOM 778 O O . GLU A 1 92 ? 11.365 -6.117 -6.809 1.00 90.81 92 GLU A O 1
ATOM 783 N N . TYR A 1 93 ? 10.637 -6.645 -4.758 1.00 90.75 93 TYR A N 1
ATOM 784 C CA . TYR A 1 93 ? 11.375 -7.900 -4.696 1.00 90.75 93 TYR A CA 1
ATOM 785 C C . TYR A 1 93 ? 10.912 -8.878 -5.782 1.00 90.75 93 TYR A C 1
ATOM 787 O O . TYR A 1 93 ? 11.741 -9.474 -6.463 1.00 90.75 93 TYR A O 1
ATOM 795 N N . HIS A 1 94 ? 9.604 -9.008 -5.999 1.00 89.94 94 HIS A N 1
ATOM 796 C CA 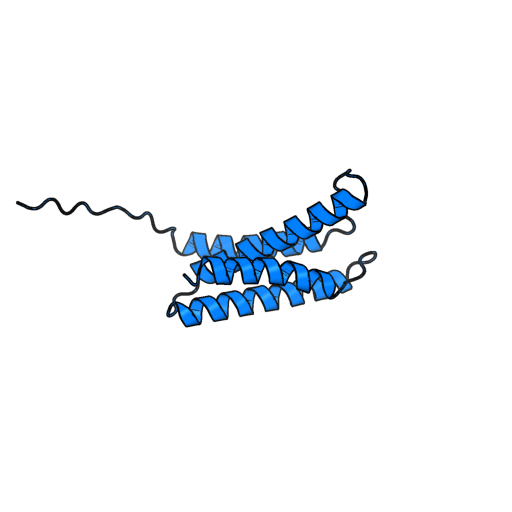. HIS A 1 94 ? 9.049 -9.806 -7.087 1.00 89.94 94 HIS A CA 1
ATOM 797 C C . HIS A 1 94 ? 9.509 -9.297 -8.466 1.00 89.94 94 HIS A C 1
ATOM 799 O O . HIS A 1 94 ? 9.942 -10.096 -9.298 1.00 89.94 94 HIS A O 1
ATOM 805 N N . GLN A 1 95 ? 9.503 -7.980 -8.691 1.00 87.00 95 GLN A N 1
ATOM 806 C CA . GLN A 1 95 ? 9.956 -7.377 -9.946 1.00 87.00 95 GLN A CA 1
ATOM 807 C C . GLN A 1 95 ? 11.436 -7.657 -10.240 1.00 87.00 95 GLN A C 1
ATOM 809 O O . GLN A 1 95 ? 11.798 -7.773 -11.410 1.00 87.00 95 GLN A O 1
ATOM 814 N N . SER A 1 96 ? 12.278 -7.847 -9.216 1.00 87.69 96 SER A N 1
ATOM 815 C CA . SER A 1 96 ? 13.699 -8.196 -9.394 1.00 87.69 96 SER A CA 1
ATOM 816 C C . SER A 1 96 ? 13.935 -9.540 -10.103 1.00 87.69 96 SER A C 1
ATOM 818 O O . SER A 1 96 ? 15.010 -9.763 -10.659 1.00 87.69 96 SER A O 1
ATOM 820 N N . PHE A 1 97 ? 12.930 -10.422 -10.135 1.00 87.88 97 PHE A N 1
ATOM 821 C CA . PHE A 1 97 ? 12.984 -11.695 -10.861 1.00 87.88 97 PHE A CA 1
ATOM 822 C C . PHE A 1 97 ? 12.521 -11.589 -12.318 1.00 87.88 97 PHE A C 1
ATOM 824 O O . PHE A 1 97 ? 12.609 -12.565 -13.065 1.00 87.88 97 PHE A O 1
ATOM 831 N N . ILE A 1 98 ? 12.020 -10.427 -12.740 1.00 85.50 98 ILE A N 1
ATOM 832 C CA . ILE A 1 98 ? 11.485 -10.222 -14.084 1.00 85.50 98 ILE A CA 1
ATOM 833 C C . ILE A 1 98 ? 12.613 -9.764 -15.003 1.00 85.50 98 ILE A C 1
ATOM 835 O O . ILE A 1 98 ? 13.140 -8.658 -14.883 1.00 85.50 98 ILE A O 1
ATOM 839 N N . PHE A 1 99 ? 12.966 -10.614 -15.967 1.00 80.56 99 PHE A N 1
ATOM 840 C CA . PHE A 1 99 ? 13.995 -10.303 -16.953 1.00 80.56 99 PHE A CA 1
ATOM 841 C C . PHE A 1 99 ? 13.654 -9.017 -17.726 1.00 80.56 99 PHE A C 1
ATOM 843 O O . PHE A 1 99 ? 12.559 -8.880 -18.272 1.00 80.56 99 PHE A O 1
ATOM 850 N N . GLY A 1 100 ? 14.599 -8.075 -17.779 1.00 74.12 100 GLY A N 1
ATOM 851 C CA . GLY A 1 100 ? 14.410 -6.780 -18.442 1.00 74.12 100 GLY A CA 1
ATOM 852 C C . GLY A 1 100 ? 13.789 -5.683 -17.568 1.00 74.12 100 GLY A C 1
ATOM 853 O O . GLY A 1 100 ? 13.599 -4.574 -18.063 1.00 74.12 100 GLY A O 1
ATOM 854 N N . ARG A 1 101 ? 13.506 -5.937 -16.281 1.00 72.50 101 ARG A N 1
ATOM 855 C CA . ARG A 1 101 ? 13.230 -4.883 -15.290 1.00 72.50 101 ARG A CA 1
ATOM 856 C C . ARG A 1 101 ? 14.416 -4.760 -14.337 1.00 72.50 101 ARG A C 1
ATOM 858 O O . ARG A 1 101 ? 14.812 -5.726 -13.696 1.00 72.50 101 ARG A O 1
ATOM 865 N N . GLU A 1 102 ? 14.972 -3.560 -14.225 1.00 63.19 102 GLU A N 1
ATOM 866 C CA . GLU A 1 102 ? 15.848 -3.235 -13.102 1.00 63.19 1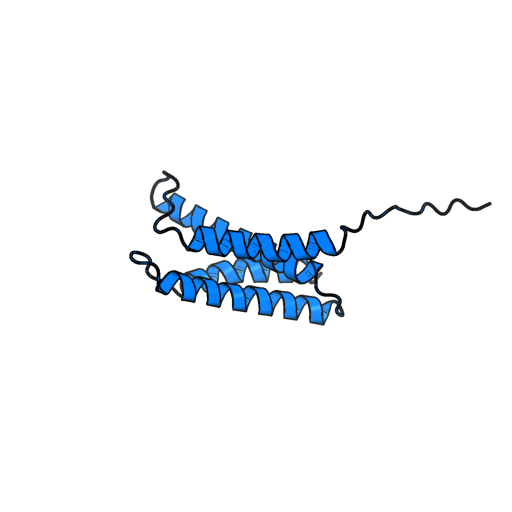02 GLU A CA 1
ATOM 867 C C . GLU A 1 102 ? 14.956 -2.842 -11.931 1.00 63.19 102 GLU A C 1
ATOM 869 O O . GLU A 1 102 ? 14.396 -1.744 -11.922 1.00 63.19 102 GLU A O 1
ATOM 874 N N . GLY A 1 103 ? 14.797 -3.754 -10.970 1.00 59.75 103 GLY A N 1
ATOM 875 C CA . GLY A 1 103 ? 14.208 -3.398 -9.687 1.00 59.75 103 GLY A CA 1
ATOM 876 C C . GLY A 1 103 ? 14.991 -2.228 -9.085 1.00 59.75 103 GLY A C 1
ATOM 877 O O . GLY A 1 103 ? 16.210 -2.304 -8.901 1.00 59.75 103 GLY A O 1
ATOM 878 N N . CYS A 1 104 ? 14.318 -1.113 -8.836 1.00 68.56 104 CYS A N 1
ATOM 879 C CA . CYS A 1 104 ? 14.887 0.072 -8.243 1.00 68.56 104 CYS A CA 1
ATOM 880 C C . CYS A 1 104 ? 14.172 0.386 -6.928 1.00 68.56 104 CYS A C 1
ATOM 882 O O . CYS A 1 104 ? 12.991 0.707 -6.911 1.00 68.56 104 CYS A O 1
ATOM 884 N N . LEU A 1 105 ? 14.930 0.484 -5.827 1.00 72.62 105 LEU A N 1
ATOM 885 C CA . LEU A 1 105 ? 14.446 0.981 -4.522 1.00 72.62 105 LEU A CA 1
ATOM 886 C C . LEU A 1 105 ? 13.678 2.317 -4.605 1.00 72.62 105 LEU A C 1
ATOM 888 O O . LEU A 1 105 ? 12.926 2.681 -3.703 1.00 72.62 105 LEU A O 1
ATOM 892 N N . ARG A 1 106 ? 13.876 3.068 -5.689 1.00 72.88 106 ARG A N 1
ATOM 893 C CA . ARG A 1 106 ? 13.137 4.286 -6.007 1.00 72.88 106 ARG A CA 1
ATOM 894 C C . ARG A 1 106 ? 11.638 4.042 -6.209 1.00 72.88 106 ARG A C 1
ATOM 896 O O . ARG A 1 106 ? 10.871 4.938 -5.875 1.00 72.88 106 ARG A O 1
ATOM 903 N N . ASP A 1 107 ? 11.217 2.899 -6.743 1.00 80.00 107 ASP A N 1
ATOM 904 C CA . ASP A 1 107 ? 9.805 2.556 -6.960 1.00 80.00 107 ASP A CA 1
ATOM 905 C C . ASP A 1 107 ? 9.062 2.369 -5.630 1.00 80.00 107 ASP A C 1
ATOM 907 O O . ASP A 1 107 ? 8.066 3.057 -5.407 1.00 80.00 107 ASP A O 1
ATOM 911 N N . VAL A 1 108 ? 9.667 1.668 -4.662 1.00 88.69 108 VAL A N 1
ATOM 912 C CA . VAL A 1 108 ? 9.180 1.613 -3.264 1.00 88.69 108 VAL A CA 1
ATOM 913 C C . VAL A 1 108 ? 9.013 3.014 -2.661 1.00 88.69 108 VAL A C 1
ATOM 915 O O . VAL A 1 108 ? 8.095 3.267 -1.877 1.00 88.69 108 VAL A O 1
ATOM 918 N N . GLY A 1 109 ? 9.889 3.954 -3.028 1.00 89.75 109 GLY A N 1
ATOM 919 C CA . GLY A 1 109 ? 9.781 5.353 -2.618 1.00 89.75 109 GLY A CA 1
ATOM 920 C C . GLY A 1 109 ? 8.509 6.034 -3.134 1.00 89.75 109 GLY A C 1
ATOM 921 O O . GLY A 1 109 ? 7.841 6.729 -2.370 1.00 89.75 109 GLY A O 1
ATOM 922 N N . PHE A 1 110 ? 8.143 5.814 -4.399 1.00 90.94 110 PHE A N 1
ATOM 923 C CA . PHE A 1 110 ? 6.905 6.350 -4.975 1.00 90.94 110 PHE A CA 1
ATOM 924 C C . PHE A 1 110 ? 5.663 5.656 -4.413 1.00 90.94 110 PHE A C 1
ATOM 926 O O . PHE A 1 110 ? 4.708 6.342 -4.049 1.00 90.94 110 PHE A O 1
ATOM 933 N N . ASP A 1 111 ? 5.701 4.337 -4.242 1.00 91.62 111 ASP A N 1
ATOM 934 C CA . ASP A 1 111 ? 4.631 3.575 -3.589 1.00 91.62 111 ASP A CA 1
ATOM 935 C C . ASP A 1 111 ? 4.364 4.124 -2.180 1.00 91.62 111 ASP A C 1
ATOM 937 O O . ASP A 1 111 ? 3.225 4.416 -1.802 1.00 91.62 111 ASP A O 1
ATOM 941 N N . SER A 1 112 ? 5.439 4.394 -1.431 1.00 94.25 112 SER A N 1
ATOM 942 C CA . SER A 1 112 ? 5.379 4.989 -0.092 1.00 94.25 112 SER A CA 1
ATOM 943 C C . SER A 1 112 ? 4.706 6.363 -0.074 1.00 94.25 112 SER A C 1
ATOM 945 O O . SER A 1 112 ? 4.029 6.683 0.903 1.00 94.25 112 SER A O 1
ATOM 947 N N . LEU A 1 113 ? 4.825 7.174 -1.135 1.00 96.31 113 LEU A N 1
ATOM 948 C CA . LEU A 1 113 ? 4.109 8.455 -1.231 1.00 96.31 113 LEU A CA 1
ATOM 949 C C . LEU A 1 113 ? 2.591 8.250 -1.297 1.00 96.31 113 LEU A C 1
ATOM 951 O O . LEU A 1 113 ? 1.852 8.993 -0.649 1.00 96.31 113 LEU A O 1
ATOM 955 N N . GLY A 1 114 ? 2.125 7.228 -2.020 1.00 95.69 114 GLY A N 1
ATOM 956 C CA . GLY A 1 114 ? 0.712 6.842 -2.058 1.00 95.69 114 GLY A CA 1
ATOM 957 C C . GLY A 1 114 ? 0.190 6.419 -0.687 1.00 95.69 114 GLY A C 1
ATOM 958 O O . GLY A 1 114 ? -0.843 6.908 -0.222 1.00 95.69 114 GLY A O 1
ATOM 959 N N . ILE A 1 115 ? 0.955 5.577 0.011 1.00 97.44 115 ILE A N 1
ATOM 960 C CA . ILE A 1 115 ? 0.626 5.109 1.366 1.00 97.44 115 ILE A CA 1
ATOM 961 C C . ILE A 1 115 ? 0.577 6.289 2.349 1.00 97.44 115 ILE A C 1
ATOM 963 O O . ILE A 1 115 ? -0.371 6.412 3.128 1.00 97.44 115 ILE A O 1
ATOM 967 N N . LEU A 1 116 ? 1.571 7.183 2.302 1.00 97.31 116 LEU A N 1
ATOM 968 C CA . LEU A 1 116 ? 1.626 8.382 3.144 1.00 97.31 116 LEU A CA 1
ATOM 969 C C . LEU A 1 116 ? 0.445 9.313 2.877 1.00 97.31 116 LEU A C 1
ATOM 971 O O . LEU A 1 116 ? -0.174 9.794 3.826 1.00 97.31 116 LEU A O 1
ATOM 975 N N . ALA A 1 117 ? 0.092 9.541 1.610 1.00 97.00 117 ALA A N 1
ATOM 976 C CA . ALA A 1 117 ? -1.081 10.332 1.257 1.00 97.00 117 ALA A CA 1
ATOM 977 C C . ALA A 1 117 ? -2.354 9.737 1.881 1.00 97.00 117 ALA A C 1
ATOM 979 O O . ALA A 1 117 ? -3.120 10.465 2.514 1.00 97.00 117 ALA A O 1
ATOM 980 N N . GLY 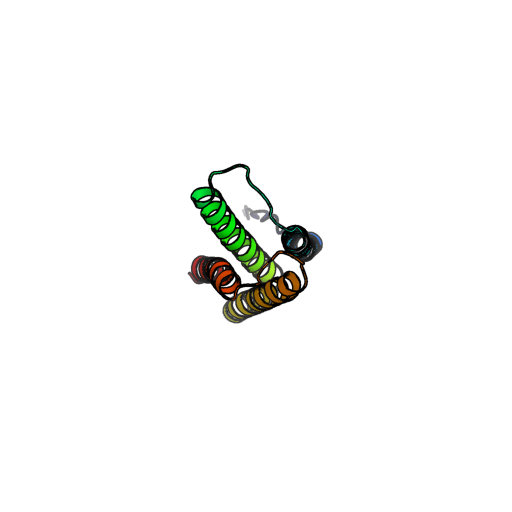A 1 118 ? -2.541 8.417 1.797 1.00 96.50 118 GLY A N 1
ATOM 981 C CA . GLY A 1 118 ? -3.658 7.719 2.438 1.00 96.50 118 GLY A CA 1
ATOM 982 C C . GLY A 1 118 ? -3.667 7.901 3.954 1.00 96.50 118 GLY A C 1
ATOM 983 O O . GLY A 1 118 ? -4.701 8.249 4.534 1.00 96.50 118 GLY A O 1
ATOM 984 N N . TYR A 1 119 ? -2.506 7.745 4.593 1.00 97.06 119 TYR A N 1
ATOM 985 C CA . TYR A 1 119 ? -2.341 7.956 6.029 1.00 97.06 119 TYR A CA 1
ATOM 986 C C . TYR A 1 119 ? -2.753 9.371 6.448 1.00 97.06 119 TYR A C 1
ATOM 988 O O . TYR A 1 119 ? -3.555 9.517 7.368 1.00 97.06 119 TYR A O 1
ATOM 996 N N . PHE A 1 120 ? -2.272 10.411 5.762 1.00 96.38 120 PHE A N 1
ATOM 997 C CA . PHE A 1 120 ? -2.606 11.804 6.084 1.00 96.38 120 PHE A CA 1
ATOM 998 C C . PHE A 1 120 ? -4.058 12.172 5.773 1.00 96.38 120 PHE A C 1
ATOM 1000 O O . PHE A 1 120 ? -4.660 12.938 6.524 1.00 96.38 120 PHE A O 1
ATOM 1007 N N . ILE A 1 121 ? -4.638 11.635 4.695 1.00 95.44 121 ILE A N 1
ATOM 1008 C CA . ILE A 1 121 ? -6.057 11.842 4.368 1.00 95.44 121 ILE A CA 1
ATOM 1009 C C . ILE A 1 121 ? -6.940 11.297 5.489 1.00 95.44 121 ILE A C 1
ATOM 1011 O O . ILE A 1 121 ? -7.919 11.943 5.862 1.00 95.44 121 ILE A O 1
ATOM 1015 N N . MET A 1 122 ? -6.588 10.128 6.027 1.00 93.62 122 MET A N 1
ATOM 1016 C CA . MET A 1 122 ? -7.355 9.495 7.091 1.00 93.62 122 MET A CA 1
ATOM 1017 C C . MET A 1 122 ? -7.060 10.098 8.461 1.00 93.62 122 MET A C 1
ATOM 1019 O O . MET A 1 122 ? -7.980 10.219 9.251 1.00 93.62 122 MET A O 1
ATOM 1023 N N . ASN A 1 123 ? -5.825 10.500 8.758 1.00 91.50 123 ASN A N 1
ATOM 1024 C CA . ASN A 1 123 ? -5.403 11.021 10.063 1.00 91.50 123 ASN A CA 1
ATOM 1025 C C . ASN A 1 123 ? -5.783 12.503 10.296 1.00 91.50 123 ASN A C 1
ATOM 1027 O O . ASN A 1 123 ? -4.936 13.307 10.692 1.00 91.50 123 ASN A O 1
ATOM 1031 N N . LYS A 1 124 ? -7.043 12.859 10.040 1.00 73.06 124 LYS A N 1
ATOM 1032 C CA . LYS A 1 124 ? -7.655 14.151 10.385 1.00 73.06 124 LYS A CA 1
ATOM 1033 C C . LYS A 1 124 ? -8.635 13.979 11.538 1.00 73.06 124 LYS A C 1
ATOM 1035 O O . LYS A 1 124 ? -8.676 14.892 12.387 1.00 73.06 124 LYS A O 1
#